Protein AF-A0AAV1DK03-F1 (afdb_monomer)

InterPro domains:
  IPR045272 Receptor-like protein kinase ANXUR1/2-like [PTHR34590] (6-92)

Radius of gyration: 22.68 Å; Cα contacts (8 Å, |Δi|>4): 85; chains: 1; bounding box: 42×41×79 Å

pLDDT: mean 77.18, std 16.94, range [38.06, 96.12]

Solvent-accessible surface area (backbone atoms only — not comparable to full-atom values): 7889 Å² total; per-residue (Å²): 137,79,82,80,79,74,56,81,62,36,26,27,37,29,47,70,93,38,79,77,36,80,71,43,36,70,48,67,73,35,72,64,48,83,93,51,90,77,88,83,91,82,87,81,88,82,81,83,85,84,79,69,91,74,84,85,84,47,80,44,80,50,55,89,40,94,77,61,74,80,85,70,91,76,87,87,88,80,88,73,57,50,100,84,71,47,76,85,72,73,79,79,77,78,80,82,69,84,79,87,70,84,76,76,78,78,76,136

Foldseek 3Di:
DDDPDQPQQFKWKAKPNHTQGGGDHQCVQQVNDPDRDDDDDDDDDDDDPVPAQDDDIDIDIGGPHPPNPPPDPDDDDDDAADPVRDDDTDDHDDDPDPPPDPPPPPDD

Secondary structure (DSSP, 8-state):
----PPPTT-EEEEETTEEEEEEE-HHHHTTS-TT--------------SS-S-----EEEEESSTT-TTS-S-----PPP-TTS----PPPPP--------------

Mean predicted aligned error: 11.68 Å

Organism: NCBI:txid529605

Sequence (108 aa):
MGEREQTRREFSVVINNQIAERKGDVNRWSGGDGGIPVYKDYVVMMEEDGQGTTFDILIGLHSFDDLVFGLLNGLEIFKLSDLENNLAAPSPKPCVGRRIFNFLETGN

Structure (mmCIF, N/CA/C/O backbone):
data_AF-A0AAV1DK03-F1
#
_entry.id   AF-A0AAV1DK03-F1
#
loop_
_atom_site.group_PDB
_atom_site.id
_atom_site.type_symbol
_atom_site.label_atom_id
_atom_site.label_alt_id
_atom_site.label_comp_id
_atom_site.label_asym_id
_atom_site.label_entity_id
_atom_site.label_seq_id
_atom_site.pdbx_PDB_ins_code
_atom_site.Cartn_x
_atom_site.Cartn_y
_atom_site.Cartn_z
_atom_site.occupancy
_atom_site.B_iso_or_equiv
_atom_site.auth_seq_id
_atom_site.auth_comp_id
_atom_site.auth_asym_id
_atom_site.auth_atom_id
_atom_site.pdbx_PDB_model_num
ATOM 1 N N . MET A 1 1 ? 6.683 -24.706 -20.468 1.00 38.06 1 MET A N 1
ATOM 2 C CA . MET A 1 1 ? 6.324 -24.100 -19.170 1.00 38.06 1 MET A CA 1
ATOM 3 C C . MET A 1 1 ? 7.323 -22.978 -18.957 1.00 38.06 1 MET A C 1
ATOM 5 O O . MET A 1 1 ? 8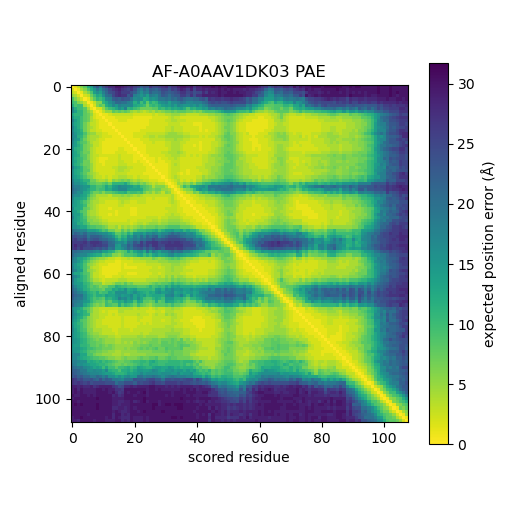.466 -23.270 -18.657 1.00 38.06 1 MET A O 1
ATOM 9 N N . GLY A 1 2 ? 6.967 -21.750 -19.346 1.00 41.66 2 GLY A N 1
ATOM 10 C CA . GLY A 1 2 ? 7.910 -20.628 -19.385 1.00 41.66 2 GLY A CA 1
ATOM 11 C C . GLY A 1 2 ? 8.081 -20.016 -18.003 1.00 41.66 2 GLY A C 1
ATOM 12 O O . GLY A 1 2 ? 7.082 -19.706 -17.347 1.00 41.66 2 GLY A O 1
ATOM 13 N N . GLU A 1 3 ? 9.328 -19.873 -17.568 1.00 49.47 3 GLU A N 1
ATOM 14 C CA . GLU A 1 3 ? 9.686 -19.082 -16.396 1.00 49.47 3 GLU A CA 1
ATOM 15 C C . GLU A 1 3 ? 9.175 -17.654 -16.610 1.00 49.47 3 GLU A C 1
ATOM 17 O O . GLU A 1 3 ? 9.433 -17.018 -17.630 1.00 49.47 3 GLU A O 1
ATOM 22 N N . ARG A 1 4 ? 8.330 -17.183 -15.692 1.00 54.34 4 ARG A N 1
ATOM 23 C CA . ARG A 1 4 ? 7.751 -15.841 -15.763 1.00 54.34 4 ARG A CA 1
ATOM 24 C C . ARG A 1 4 ? 8.802 -14.872 -15.237 1.00 54.34 4 ARG A C 1
ATOM 26 O O . ARG A 1 4 ? 8.842 -14.641 -14.033 1.00 54.34 4 ARG A O 1
ATOM 33 N N . GLU A 1 5 ? 9.642 -14.337 -16.118 1.00 53.72 5 GLU A N 1
ATOM 34 C CA . GLU A 1 5 ? 10.620 -13.312 -15.748 1.00 53.72 5 GLU A CA 1
ATOM 35 C C . GLU A 1 5 ? 9.903 -12.116 -15.108 1.00 53.72 5 GLU A C 1
ATOM 37 O O . GLU A 1 5 ? 9.047 -11.462 -15.712 1.00 53.72 5 GLU A O 1
ATOM 42 N N . GLN A 1 6 ? 10.220 -11.859 -13.842 1.00 54.50 6 GLN A N 1
ATOM 43 C CA . GLN A 1 6 ? 10.015 -10.548 -13.246 1.00 54.50 6 GLN A CA 1
ATOM 44 C C . GLN A 1 6 ? 11.073 -9.622 -13.817 1.00 54.50 6 GLN A C 1
ATOM 46 O O . GLN A 1 6 ? 12.254 -9.971 -13.879 1.00 54.50 6 GLN A O 1
ATOM 51 N N . THR A 1 7 ? 10.661 -8.438 -14.257 1.00 64.88 7 THR A N 1
ATOM 52 C CA . THR A 1 7 ? 11.644 -7.432 -14.641 1.00 64.88 7 THR A CA 1
ATOM 53 C C . THR A 1 7 ? 12.356 -6.924 -13.392 1.00 64.88 7 THR A C 1
ATOM 55 O O . THR A 1 7 ? 11.796 -6.898 -12.299 1.00 64.88 7 THR A O 1
ATOM 58 N N . ARG A 1 8 ? 13.589 -6.447 -13.568 1.00 67.44 8 ARG A N 1
ATOM 59 C CA . ARG A 1 8 ? 14.458 -5.874 -12.525 1.00 67.44 8 ARG A CA 1
ATOM 60 C C . ARG A 1 8 ? 13.819 -4.755 -11.670 1.00 67.44 8 ARG A C 1
ATOM 62 O O . ARG A 1 8 ? 14.412 -4.292 -10.707 1.00 67.44 8 ARG A O 1
ATOM 69 N N . ARG A 1 9 ? 12.649 -4.256 -12.071 1.00 77.00 9 ARG A N 1
ATOM 70 C CA . ARG A 1 9 ? 11.951 -3.101 -11.490 1.00 77.00 9 ARG A CA 1
ATOM 71 C C . ARG A 1 9 ? 10.564 -3.454 -10.949 1.00 77.00 9 ARG A C 1
ATOM 73 O O . ARG A 1 9 ? 9.850 -2.559 -10.507 1.00 77.00 9 ARG A O 1
ATOM 80 N N . GLU A 1 10 ? 10.180 -4.729 -11.020 1.00 87.12 10 GLU A N 1
ATOM 81 C CA . GLU A 1 10 ? 8.911 -5.214 -10.491 1.00 87.12 10 GLU A CA 1
ATOM 82 C C . GLU A 1 10 ? 8.984 -5.398 -8.971 1.00 87.12 10 GLU A C 1
ATOM 84 O O . GLU A 1 10 ? 9.917 -6.005 -8.446 1.00 87.12 10 GLU A O 1
ATOM 89 N N . PHE A 1 11 ? 7.961 -4.921 -8.269 1.00 89.62 11 PHE A N 1
ATOM 90 C CA . PHE A 1 11 ? 7.774 -5.135 -6.838 1.00 89.62 11 PHE A CA 1
ATOM 91 C C . PHE A 1 11 ? 6.331 -5.552 -6.533 1.00 89.62 11 PHE A C 1
ATOM 93 O O . PHE A 1 11 ? 5.414 -5.364 -7.334 1.00 89.62 11 PHE A O 1
ATOM 100 N N . SER A 1 12 ? 6.117 -6.141 -5.365 1.00 92.56 12 SER A N 1
ATOM 101 C CA . SER A 1 12 ? 4.799 -6.459 -4.824 1.00 92.56 12 SER A CA 1
ATOM 102 C C . SER A 1 12 ? 4.447 -5.511 -3.682 1.00 92.56 12 SER A C 1
ATOM 104 O O . SER A 1 12 ? 5.311 -5.153 -2.881 1.00 92.56 12 SER A O 1
ATOM 106 N N . VAL A 1 13 ? 3.168 -5.149 -3.589 1.00 94.00 13 VAL A N 1
ATOM 107 C CA . VAL A 1 13 ? 2.590 -4.423 -2.452 1.00 94.00 13 VAL A CA 1
ATOM 108 C C . VAL A 1 13 ? 1.805 -5.418 -1.615 1.00 94.00 13 VAL A C 1
ATOM 110 O O . VAL A 1 13 ? 0.922 -6.113 -2.124 1.00 94.00 13 VAL A O 1
ATOM 113 N N . VAL A 1 14 ? 2.127 -5.486 -0.330 1.00 94.75 14 VAL A N 1
ATOM 114 C CA . VAL A 1 14 ? 1.460 -6.339 0.650 1.00 94.75 14 VAL A CA 1
ATOM 115 C C . VAL A 1 14 ? 0.865 -5.444 1.726 1.00 94.75 14 VAL A C 1
ATOM 117 O O . VAL A 1 14 ? 1.571 -4.611 2.285 1.00 94.75 14 VAL A O 1
ATOM 120 N N . ILE A 1 15 ? -0.424 -5.606 2.016 1.00 94.62 15 ILE A N 1
ATOM 121 C CA . ILE A 1 15 ? -1.112 -4.885 3.087 1.00 94.62 15 ILE A CA 1
ATOM 122 C C . ILE A 1 15 ? -1.783 -5.910 3.998 1.00 94.62 15 ILE A C 1
ATOM 124 O O . ILE A 1 15 ? -2.498 -6.786 3.517 1.00 94.62 15 ILE A O 1
ATOM 128 N N . ASN A 1 16 ? -1.511 -5.846 5.302 1.00 91.94 16 ASN A N 1
ATOM 129 C CA . ASN A 1 16 ? -1.995 -6.803 6.306 1.00 91.94 16 ASN A CA 1
ATOM 130 C C . ASN A 1 16 ? -1.785 -8.265 5.895 1.00 91.94 16 ASN A C 1
ATOM 132 O O . ASN A 1 16 ? -2.684 -9.101 5.970 1.00 91.94 16 ASN A O 1
ATOM 136 N N . ASN A 1 17 ? -0.566 -8.563 5.442 1.00 91.38 17 ASN A N 1
ATOM 137 C CA . ASN A 1 17 ? -0.159 -9.896 5.005 1.00 91.38 17 ASN A CA 1
ATOM 138 C C . ASN A 1 17 ? -0.940 -10.433 3.781 1.00 91.38 17 ASN A C 1
ATOM 140 O O . ASN A 1 17 ? -0.841 -11.617 3.458 1.00 91.38 17 ASN A O 1
ATOM 144 N N . GLN A 1 18 ? -1.690 -9.573 3.080 1.00 93.00 18 GLN A N 1
ATOM 145 C CA . GLN A 1 18 ? -2.385 -9.877 1.829 1.00 93.00 18 GLN A CA 1
ATOM 146 C C . GLN A 1 18 ? -1.732 -9.134 0.663 1.00 93.00 18 GLN A C 1
ATOM 148 O O . GLN A 1 18 ? -1.364 -7.967 0.776 1.00 93.00 18 GLN A O 1
ATOM 153 N N . ILE A 1 19 ? -1.578 -9.805 -0.480 1.00 94.38 19 ILE A N 1
ATOM 154 C CA . ILE A 1 19 ? -0.964 -9.196 -1.664 1.00 94.38 19 ILE A CA 1
ATOM 155 C C . ILE A 1 19 ? -1.990 -8.287 -2.346 1.00 94.38 19 ILE A C 1
ATOM 157 O O . ILE A 1 19 ? -2.937 -8.783 -2.957 1.00 94.38 19 ILE A O 1
ATOM 161 N N . ALA A 1 20 ? -1.768 -6.978 -2.271 1.00 95.62 20 ALA A N 1
ATOM 162 C CA . ALA A 1 20 ? -2.585 -5.960 -2.922 1.00 95.62 20 ALA A CA 1
ATOM 163 C C . ALA A 1 20 ? -2.166 -5.733 -4.387 1.00 95.62 20 ALA A C 1
ATOM 165 O O . ALA A 1 20 ? -3.012 -5.521 -5.250 1.00 95.62 20 ALA A O 1
ATOM 166 N N . GLU A 1 21 ? -0.868 -5.840 -4.688 1.00 95.00 21 GLU A N 1
AT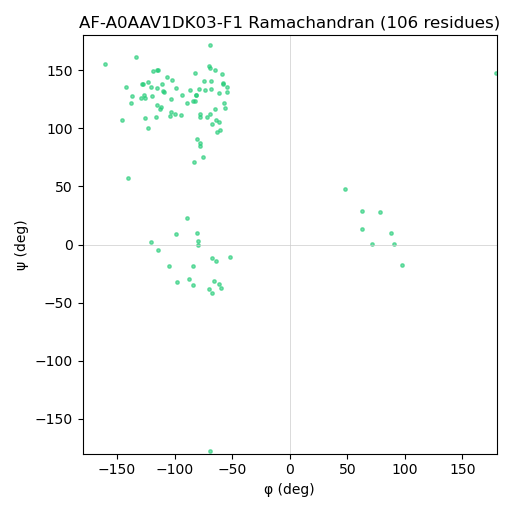OM 167 C CA . GLU A 1 21 ? -0.315 -5.724 -6.044 1.00 95.00 21 GLU A CA 1
ATOM 168 C C . GLU A 1 21 ? 0.832 -6.725 -6.221 1.00 95.00 21 GLU A C 1
ATOM 170 O O . GLU A 1 21 ? 1.681 -6.866 -5.342 1.00 95.00 21 GLU A O 1
ATOM 175 N N . ARG A 1 22 ? 0.866 -7.437 -7.353 1.00 92.19 22 ARG A N 1
ATOM 176 C CA . ARG A 1 22 ? 1.852 -8.505 -7.613 1.00 92.19 22 ARG A CA 1
ATOM 177 C C . ARG A 1 22 ? 3.031 -8.040 -8.459 1.00 92.19 22 ARG A C 1
ATOM 179 O O . ARG A 1 22 ? 4.115 -8.604 -8.330 1.00 92.19 22 ARG A O 1
ATOM 186 N N . LYS A 1 23 ? 2.805 -7.099 -9.378 1.00 90.06 23 LYS A N 1
ATOM 187 C CA . LYS A 1 23 ? 3.781 -6.698 -10.406 1.00 90.06 23 LYS A CA 1
ATOM 188 C C . LYS A 1 23 ? 3.750 -5.185 -10.612 1.00 90.06 23 LYS A C 1
ATOM 190 O O . LYS A 1 23 ? 3.500 -4.702 -11.717 1.00 90.06 23 LYS A O 1
ATOM 195 N N . GLY A 1 24 ? 3.972 -4.442 -9.535 1.00 90.00 24 GLY A N 1
ATOM 196 C CA . GLY A 1 24 ? 4.118 -2.997 -9.601 1.00 90.00 24 GLY A CA 1
ATOM 197 C C . GLY A 1 24 ? 5.408 -2.608 -10.309 1.00 90.00 24 GLY A C 1
ATOM 198 O O . GLY A 1 24 ? 6.455 -3.171 -10.026 1.00 90.00 24 GLY A O 1
ATOM 199 N N . ASP A 1 25 ? 5.331 -1.660 -11.237 1.00 88.56 25 ASP A N 1
ATOM 200 C CA . ASP A 1 25 ? 6.476 -1.092 -11.950 1.00 88.56 25 ASP A CA 1
ATOM 201 C C . ASP A 1 25 ? 6.151 0.380 -12.202 1.00 88.56 25 ASP A C 1
ATOM 203 O O . ASP A 1 25 ? 5.283 0.708 -13.017 1.00 88.56 25 ASP A O 1
ATOM 207 N N . VAL A 1 26 ? 6.826 1.265 -11.464 1.00 86.62 26 VAL A N 1
ATOM 208 C CA . VAL A 1 26 ? 6.559 2.711 -11.497 1.00 86.62 26 VAL A CA 1
ATOM 209 C C . VAL A 1 26 ? 6.752 3.273 -12.904 1.00 86.62 26 VAL A C 1
ATOM 211 O O . VAL A 1 26 ? 5.951 4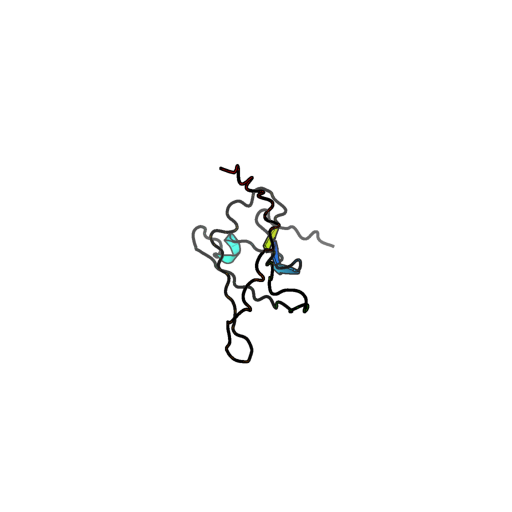.096 -13.337 1.00 86.62 26 VAL A O 1
ATOM 214 N N . ASN A 1 27 ? 7.750 2.783 -13.648 1.00 84.44 27 ASN A N 1
ATOM 215 C CA . ASN A 1 27 ? 8.031 3.257 -15.001 1.00 84.44 27 ASN A CA 1
ATOM 216 C C . ASN A 1 27 ? 6.941 2.828 -15.982 1.00 84.44 27 ASN A C 1
ATOM 218 O O . ASN A 1 27 ? 6.555 3.585 -16.864 1.00 84.44 27 ASN A O 1
ATOM 222 N N . ARG A 1 28 ? 6.410 1.610 -15.837 1.00 87.81 28 ARG A N 1
ATOM 223 C CA . ARG A 1 28 ? 5.262 1.187 -16.650 1.00 87.81 28 ARG A CA 1
ATOM 224 C C . ARG A 1 28 ? 4.005 1.966 -16.296 1.00 87.81 28 ARG A C 1
ATOM 226 O O . ARG A 1 28 ? 3.269 2.353 -17.198 1.00 87.81 28 ARG A O 1
ATOM 233 N N . TRP A 1 29 ? 3.752 2.209 -15.012 1.00 89.25 29 TRP A N 1
ATOM 234 C CA . TRP A 1 29 ? 2.587 2.987 -14.598 1.00 89.25 29 TRP A CA 1
ATOM 235 C C . TRP A 1 29 ? 2.647 4.445 -15.053 1.00 89.25 29 TRP A C 1
ATOM 237 O O . TRP A 1 29 ? 1.601 5.021 -15.335 1.00 89.25 29 TRP A O 1
ATOM 247 N N . SER A 1 30 ? 3.845 5.021 -15.159 1.00 88.00 30 SER A N 1
ATOM 248 C CA . SER A 1 30 ? 4.053 6.392 -15.627 1.00 88.00 30 SER A CA 1
ATOM 249 C C . SER A 1 30 ? 3.997 6.541 -17.154 1.00 88.00 30 SER A 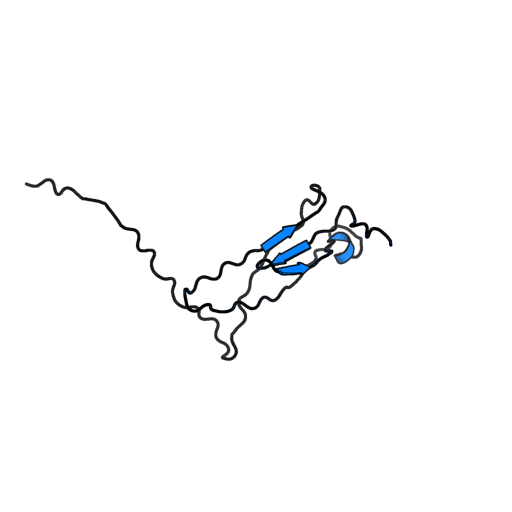C 1
ATOM 251 O O . SER A 1 30 ? 4.139 7.647 -17.662 1.00 88.00 30 SER A O 1
ATOM 253 N N . GLY A 1 31 ? 3.780 5.449 -17.899 1.00 85.69 31 GLY A N 1
ATOM 254 C CA . GLY A 1 31 ? 3.746 5.455 -19.366 1.00 85.69 31 GLY A CA 1
ATOM 255 C C . GLY A 1 31 ? 5.109 5.261 -20.040 1.00 85.6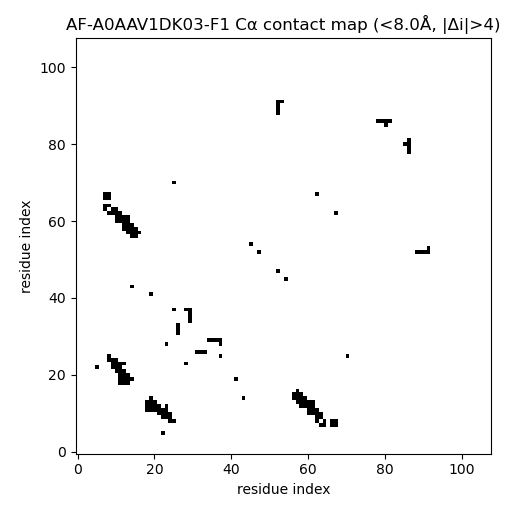9 31 GLY A C 1
ATOM 256 O O . GLY A 1 31 ? 5.205 5.388 -21.255 1.00 85.69 31 GLY A O 1
ATOM 257 N N . GLY A 1 32 ? 6.150 4.911 -19.283 1.00 78.62 32 GLY A N 1
ATOM 258 C CA . GLY A 1 32 ? 7.494 4.613 -19.786 1.00 78.62 32 GLY A CA 1
ATOM 259 C C . GLY A 1 32 ? 8.478 5.777 -19.690 1.00 78.62 32 GLY A C 1
ATOM 260 O O . GLY A 1 32 ? 9.686 5.530 -19.721 1.00 78.62 32 GLY A O 1
ATOM 261 N N . ASP A 1 33 ? 7.969 6.997 -19.512 1.00 72.06 33 ASP A N 1
ATOM 262 C CA . ASP A 1 33 ? 8.765 8.202 -19.305 1.00 72.06 33 ASP A CA 1
ATOM 263 C C . ASP A 1 33 ? 8.943 8.472 -17.805 1.00 72.06 33 ASP A C 1
ATOM 265 O O . ASP A 1 33 ? 7.993 8.473 -17.012 1.00 72.06 33 ASP A O 1
ATOM 269 N N . GLY A 1 34 ? 10.198 8.671 -17.400 1.00 70.81 34 GLY A N 1
ATOM 270 C CA . GLY A 1 34 ? 10.548 8.999 -16.023 1.00 70.81 34 GLY A CA 1
ATOM 271 C C . GLY A 1 34 ? 10.084 10.404 -15.628 1.00 70.81 34 GLY A C 1
ATOM 272 O O . GLY A 1 34 ? 10.001 11.304 -16.459 1.00 70.81 34 GLY A O 1
ATOM 273 N N . GLY A 1 35 ? 9.822 10.608 -14.334 1.00 78.00 35 GLY A N 1
ATOM 274 C CA . GLY A 1 35 ? 9.495 11.926 -13.771 1.00 78.00 35 GLY A CA 1
ATOM 275 C C . GLY A 1 35 ? 8.007 12.286 -13.749 1.00 78.00 35 GLY A C 1
ATOM 276 O O . GLY A 1 35 ? 7.661 13.354 -13.248 1.00 78.00 35 GLY A O 1
ATOM 277 N N . ILE A 1 36 ? 7.123 11.406 -14.228 1.00 88.38 36 ILE A N 1
ATOM 278 C CA . ILE A 1 36 ? 5.670 11.574 -14.098 1.00 88.38 36 ILE A CA 1
ATOM 279 C C . ILE A 1 36 ? 5.212 10.919 -12.781 1.00 88.38 36 ILE A C 1
ATOM 281 O O . ILE A 1 36 ? 5.448 9.722 -12.590 1.0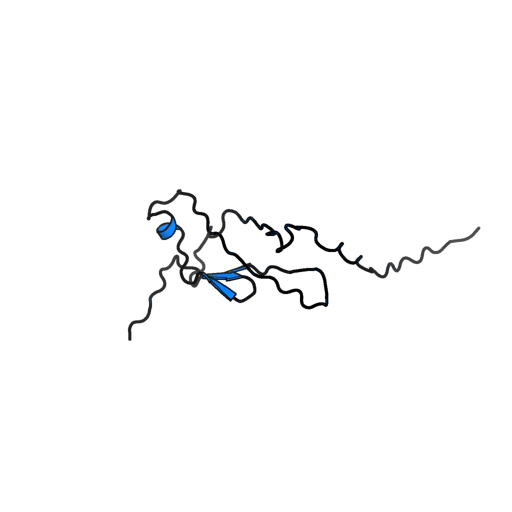0 88.38 36 ILE A O 1
ATOM 285 N N . PRO A 1 37 ? 4.580 11.666 -11.855 1.00 88.88 37 PRO A N 1
ATOM 286 C CA . PRO A 1 37 ? 4.099 11.109 -10.595 1.00 88.88 37 PRO A CA 1
ATOM 287 C C . PRO A 1 37 ? 2.925 10.151 -10.827 1.00 88.88 37 PRO A C 1
ATOM 289 O O . PRO A 1 37 ? 2.036 10.414 -11.636 1.00 88.88 37 PRO A O 1
ATOM 292 N N . VAL A 1 38 ? 2.911 9.047 -10.081 1.00 91.06 38 VAL A N 1
ATOM 293 C CA . VAL A 1 38 ? 1.867 8.017 -10.128 1.00 91.06 38 VAL A CA 1
ATOM 294 C C . VAL A 1 38 ? 1.367 7.755 -8.715 1.00 91.06 38 VAL A C 1
ATOM 296 O O . VAL A 1 38 ? 2.168 7.622 -7.791 1.00 91.06 38 VAL A O 1
ATOM 299 N N . TYR A 1 39 ? 0.050 7.611 -8.580 1.00 93.19 39 TYR A N 1
ATOM 300 C CA . TYR A 1 39 ? -0.626 7.242 -7.338 1.00 93.19 39 TYR A CA 1
ATOM 301 C C . TYR A 1 39 ? -1.381 5.921 -7.518 1.00 93.19 39 TYR A C 1
ATOM 303 O O . TYR A 1 39 ? -1.829 5.591 -8.622 1.00 93.19 39 TYR A O 1
ATOM 311 N N . LYS A 1 40 ? -1.493 5.150 -6.434 1.00 94.75 40 LYS A N 1
ATOM 312 C CA . LYS A 1 40 ? -2.233 3.886 -6.376 1.00 94.75 40 LYS A CA 1
ATOM 313 C C . LYS A 1 40 ? -3.009 3.821 -5.068 1.00 94.75 40 LYS A C 1
ATOM 315 O O . LYS A 1 40 ? -2.396 3.850 -4.005 1.00 94.75 40 LYS A O 1
ATOM 320 N N . ASP A 1 41 ? -4.324 3.671 -5.180 1.00 96.12 41 ASP A N 1
ATOM 321 C CA . ASP A 1 41 ? -5.221 3.565 -4.035 1.00 96.12 41 ASP A CA 1
ATOM 322 C C . ASP A 1 41 ? -5.558 2.101 -3.756 1.00 96.12 41 ASP A C 1
ATOM 324 O O . ASP A 1 41 ? -5.889 1.335 -4.666 1.00 96.12 41 ASP A O 1
ATOM 328 N N . TYR A 1 42 ? -5.500 1.723 -2.482 1.00 95.44 42 TYR A N 1
ATOM 329 C CA . TYR A 1 42 ? -5.854 0.391 -2.004 1.00 95.44 42 TYR A CA 1
ATOM 330 C C . TYR A 1 42 ? -6.873 0.520 -0.874 1.00 95.44 42 TYR A C 1
ATOM 332 O O . TYR A 1 42 ? -6.735 1.375 -0.001 1.00 95.44 42 TYR A O 1
ATOM 340 N N . VAL A 1 43 ? -7.886 -0.346 -0.878 1.00 93.50 43 VAL A N 1
ATOM 341 C CA . VAL A 1 43 ? -8.910 -0.404 0.173 1.00 93.50 43 VAL A CA 1
ATOM 342 C C . VAL A 1 43 ? -8.706 -1.677 0.979 1.00 93.50 43 VAL A C 1
ATOM 344 O O . VAL A 1 43 ? -8.571 -2.759 0.410 1.00 93.50 43 VAL A O 1
ATOM 347 N N . VAL A 1 44 ? -8.695 -1.545 2.304 1.00 89.81 44 VAL A N 1
ATOM 348 C CA . VAL A 1 44 ? -8.545 -2.665 3.235 1.00 89.81 44 VAL A CA 1
ATOM 349 C C . VAL A 1 44 ? -9.688 -2.634 4.231 1.00 89.81 44 VAL A C 1
ATOM 351 O O . VAL A 1 44 ? -9.946 -1.609 4.859 1.00 89.81 44 VAL A O 1
ATOM 354 N N . MET A 1 45 ? -10.361 -3.772 4.375 1.00 87.62 45 MET A N 1
ATOM 355 C CA . MET A 1 45 ? -11.358 -3.972 5.417 1.00 87.62 45 MET A CA 1
ATOM 356 C C . MET A 1 45 ? -10.645 -4.394 6.698 1.00 87.62 45 MET A C 1
ATOM 358 O O . MET A 1 45 ? -9.900 -5.373 6.702 1.00 87.62 45 MET A O 1
ATOM 362 N N . MET A 1 46 ? -10.865 -3.639 7.769 1.00 81.88 46 MET A N 1
ATOM 363 C CA . MET A 1 46 ? -10.363 -3.952 9.104 1.00 81.88 46 MET A CA 1
ATOM 364 C C . MET A 1 46 ? -11.524 -4.515 9.916 1.00 81.88 46 MET A C 1
ATOM 366 O O . MET A 1 46 ? -12.498 -3.804 10.161 1.00 81.88 46 MET A O 1
ATOM 370 N N . GLU A 1 47 ? -11.450 -5.788 10.293 1.00 74.06 47 GLU A N 1
ATOM 371 C CA . GLU A 1 47 ? -12.454 -6.410 11.157 1.00 74.06 47 GLU A CA 1
ATOM 372 C C . GLU A 1 47 ? -12.089 -6.176 12.625 1.00 74.06 47 GLU A C 1
ATOM 374 O O . GLU A 1 47 ? -10.940 -6.355 13.027 1.00 74.06 47 GLU A O 1
ATOM 379 N N . GLU A 1 48 ? -13.066 -5.754 13.427 1.00 68.25 48 GLU A N 1
ATOM 380 C CA . GLU A 1 48 ? -12.898 -5.581 14.868 1.00 68.25 48 GLU A CA 1
ATOM 381 C C . GLU A 1 48 ? -12.962 -6.958 15.545 1.00 68.25 48 GLU A C 1
ATOM 383 O O . GLU A 1 48 ? -14.009 -7.602 15.575 1.00 68.25 48 GLU A O 1
ATOM 388 N N . ASP A 1 49 ? -11.842 -7.426 16.097 1.00 60.69 49 ASP A N 1
ATOM 389 C CA . ASP A 1 49 ? -11.738 -8.742 16.749 1.00 60.69 49 ASP A CA 1
ATOM 390 C C . ASP A 1 49 ? -12.276 -8.760 18.197 1.00 60.69 49 ASP A C 1
ATOM 392 O O . ASP A 1 49 ? -12.098 -9.725 18.946 1.00 60.69 49 ASP A O 1
ATOM 396 N N . GLY A 1 50 ? -12.949 -7.683 18.608 1.00 55.69 50 GLY A N 1
ATOM 397 C CA . GLY A 1 50 ? -13.557 -7.531 19.925 1.00 55.69 50 GLY A CA 1
ATOM 398 C C . GLY A 1 50 ? -12.570 -7.345 21.085 1.00 55.69 50 GLY A C 1
ATOM 399 O O . GLY A 1 50 ? -13.028 -7.212 22.222 1.00 55.69 50 GLY A O 1
ATOM 400 N N . GLN A 1 51 ? -11.244 -7.312 20.859 1.00 55.56 51 GLN A N 1
ATOM 401 C CA . GLN A 1 51 ? -10.251 -7.210 21.945 1.00 55.56 51 GLN A CA 1
ATOM 402 C C . GLN A 1 51 ? -9.583 -5.843 22.115 1.00 55.56 51 GLN A C 1
ATOM 404 O O . GLN A 1 51 ? -9.094 -5.527 23.210 1.00 55.56 51 GLN A O 1
ATOM 409 N N . GLY A 1 52 ? -9.612 -4.960 21.127 1.00 55.62 52 GLY A N 1
ATOM 410 C CA . GLY A 1 52 ? -8.943 -3.678 21.290 1.00 55.62 52 GLY A CA 1
ATOM 411 C C . GLY A 1 52 ? -9.037 -2.791 20.072 1.00 55.62 52 GLY A C 1
ATOM 412 O O . GLY A 1 52 ? -9.059 -3.241 18.941 1.00 55.62 52 GLY A O 1
ATOM 413 N N . THR A 1 53 ? -9.081 -1.496 20.342 1.00 60.91 53 THR A N 1
ATOM 414 C CA . THR A 1 53 ? -9.438 -0.422 19.413 1.00 60.91 53 THR A CA 1
ATOM 415 C C . THR A 1 53 ? -8.226 0.112 18.647 1.00 60.91 53 THR A C 1
ATOM 417 O O . THR A 1 53 ? -8.210 1.260 18.204 1.00 60.91 53 THR A O 1
ATOM 420 N N . THR A 1 54 ? -7.181 -0.709 18.540 1.00 62.78 54 THR A N 1
ATOM 421 C CA . THR A 1 54 ? -5.913 -0.398 17.882 1.00 62.78 54 THR A CA 1
ATOM 422 C C . THR A 1 54 ? -5.749 -1.319 16.686 1.00 62.78 54 THR A C 1
ATOM 424 O O . THR A 1 54 ? -5.533 -2.516 16.853 1.00 62.78 54 THR A O 1
ATOM 427 N N . PHE A 1 55 ? -5.856 -0.742 15.492 1.00 73.06 55 PHE A N 1
ATOM 428 C CA . PHE A 1 55 ? -5.613 -1.435 14.235 1.00 73.06 55 PHE A CA 1
ATOM 429 C C . PHE A 1 55 ? -4.206 -1.093 13.758 1.00 73.06 55 PHE A C 1
ATOM 431 O O . PHE A 1 55 ? -3.938 0.052 13.391 1.00 73.06 55 PHE A O 1
ATOM 438 N N . ASP A 1 56 ? -3.319 -2.083 13.754 1.00 84.06 56 ASP A N 1
ATOM 439 C CA . ASP A 1 56 ? -2.026 -1.951 13.094 1.00 84.06 56 ASP A CA 1
ATOM 440 C C . ASP A 1 56 ? -2.206 -2.204 11.594 1.00 84.06 56 ASP A C 1
ATOM 442 O O . ASP A 1 56 ? -2.787 -3.211 11.181 1.00 84.06 56 ASP A O 1
ATOM 446 N N . ILE A 1 57 ? -1.706 -1.282 10.769 1.00 88.94 57 ILE A N 1
ATOM 447 C CA . ILE A 1 57 ? -1.672 -1.442 9.313 1.00 88.94 57 ILE A CA 1
ATOM 448 C C . ILE A 1 57 ? -0.244 -1.787 8.911 1.00 88.94 57 ILE A C 1
ATOM 450 O O . ILE A 1 57 ? 0.660 -0.956 8.996 1.00 88.94 57 ILE A O 1
ATOM 454 N N . LEU A 1 58 ? -0.042 -3.023 8.465 1.00 91.62 58 LEU A N 1
ATOM 455 C CA . LEU A 1 58 ? 1.254 -3.516 8.013 1.00 91.62 58 LEU A CA 1
ATOM 456 C C . LEU A 1 58 ? 1.347 -3.345 6.499 1.00 91.62 58 LEU A C 1
ATOM 458 O O . LEU A 1 58 ? 0.645 -4.037 5.765 1.00 91.62 58 LEU A O 1
ATOM 462 N N . ILE A 1 59 ? 2.216 -2.445 6.034 1.00 93.50 59 ILE A N 1
ATOM 463 C CA . ILE A 1 59 ? 2.469 -2.209 4.606 1.00 93.50 59 ILE A CA 1
ATOM 464 C C . ILE A 1 59 ? 3.883 -2.683 4.270 1.00 93.50 59 ILE A C 1
ATOM 466 O O . ILE A 1 59 ? 4.864 -2.173 4.808 1.00 93.50 59 ILE A O 1
ATOM 470 N N . GLY A 1 60 ? 3.977 -3.662 3.375 1.00 92.00 60 GLY A N 1
ATOM 471 C CA . GLY A 1 60 ? 5.224 -4.225 2.871 1.00 92.00 60 GLY A CA 1
ATOM 472 C C . GLY A 1 60 ? 5.396 -3.956 1.380 1.00 92.00 60 GLY A C 1
ATOM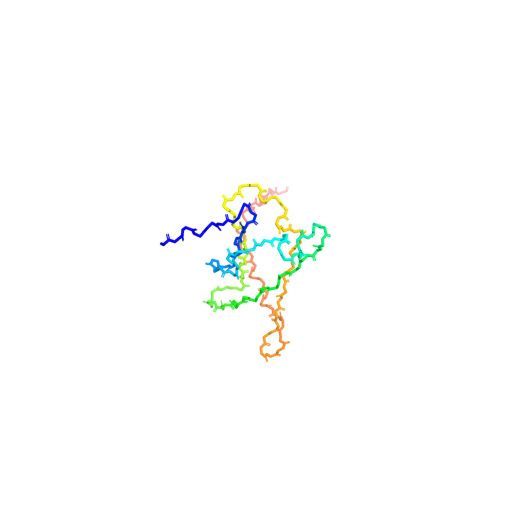 473 O O . GLY A 1 60 ? 4.472 -4.156 0.591 1.00 92.00 60 GLY A O 1
ATOM 474 N N . LEU A 1 61 ? 6.598 -3.534 0.991 1.00 90.81 61 LEU A N 1
ATOM 475 C CA . LEU A 1 61 ? 7.026 -3.452 -0.403 1.00 90.81 61 LEU A CA 1
ATOM 476 C C . LEU A 1 61 ? 8.132 -4.483 -0.612 1.00 90.81 61 LEU A C 1
ATOM 478 O O . LEU A 1 61 ? 9.184 -4.398 0.017 1.00 90.81 61 LEU A O 1
ATOM 482 N N . HIS A 1 62 ? 7.883 -5.467 -1.471 1.00 88.31 62 HIS A N 1
ATOM 483 C CA . HIS A 1 62 ? 8.817 -6.562 -1.720 1.00 88.31 62 HIS A CA 1
ATOM 484 C C . HIS A 1 62 ? 9.309 -6.516 -3.159 1.00 88.31 62 HIS A C 1
ATOM 486 O O . HIS A 1 62 ? 8.513 -6.632 -4.086 1.00 88.31 62 HIS A O 1
ATOM 492 N N . SER A 1 63 ? 10.616 -6.384 -3.344 1.00 85.69 63 SER A N 1
ATOM 493 C CA . SER A 1 63 ? 11.273 -6.503 -4.644 1.00 85.69 63 SER A CA 1
ATOM 494 C C . SER A 1 63 ? 12.196 -7.718 -4.640 1.00 85.69 63 SER A C 1
ATOM 496 O O . SER A 1 63 ? 12.726 -8.091 -3.596 1.00 85.69 63 SER A O 1
ATOM 498 N N . PHE A 1 64 ? 12.377 -8.331 -5.808 1.00 77.12 64 PHE A N 1
ATOM 499 C CA . PHE A 1 64 ? 13.363 -9.396 -6.012 1.00 77.12 64 PHE A CA 1
ATOM 500 C C . PHE A 1 64 ? 14.763 -8.854 -6.306 1.00 77.12 64 PHE A C 1
ATOM 502 O O . PHE A 1 64 ? 15.739 -9.588 -6.173 1.00 77.12 64 PHE A O 1
ATOM 509 N N . ASP A 1 65 ? 14.860 -7.587 -6.708 1.00 74.12 65 ASP A N 1
ATOM 510 C CA . ASP A 1 65 ? 16.128 -6.880 -6.855 1.00 74.12 65 ASP A CA 1
ATOM 511 C C . ASP A 1 65 ? 16.249 -5.803 -5.770 1.00 74.12 65 ASP A C 1
ATOM 513 O O . ASP A 1 65 ? 15.336 -4.997 -5.568 1.00 74.12 65 ASP A O 1
ATOM 517 N N . ASP A 1 66 ? 17.396 -5.765 -5.102 1.00 64.81 66 ASP A N 1
ATOM 518 C CA . ASP A 1 66 ? 17.748 -4.767 -4.091 1.00 64.81 66 ASP A CA 1
ATOM 519 C C . ASP A 1 66 ? 17.928 -3.355 -4.690 1.00 64.81 66 ASP A C 1
ATOM 521 O O . ASP A 1 66 ? 18.009 -2.367 -3.962 1.00 64.81 66 ASP A O 1
ATOM 525 N N . LEU A 1 67 ? 17.980 -3.227 -6.023 1.00 60.56 67 LEU A N 1
ATOM 526 C CA . LEU A 1 67 ? 18.162 -1.955 -6.737 1.00 60.56 67 LEU A CA 1
ATOM 527 C C . LEU A 1 67 ? 16.907 -1.098 -6.882 1.00 60.56 67 LEU A C 1
ATOM 529 O O . LEU A 1 67 ? 16.963 -0.044 -7.525 1.00 60.56 67 LEU A O 1
ATOM 533 N N . VAL A 1 68 ? 15.776 -1.512 -6.318 1.00 61.16 68 VAL A N 1
ATOM 534 C CA . VAL A 1 68 ? 14.539 -0.743 -6.440 1.00 61.16 68 VAL A CA 1
ATOM 535 C C . VAL A 1 68 ? 14.503 0.375 -5.393 1.00 61.16 68 VAL A C 1
ATOM 537 O O . VAL A 1 68 ? 13.768 0.351 -4.410 1.00 61.16 68 VAL A O 1
ATOM 540 N N . PHE A 1 69 ? 15.347 1.381 -5.611 1.00 59.25 69 PHE A N 1
ATOM 541 C CA . PHE A 1 69 ? 15.339 2.632 -4.862 1.00 59.25 69 PHE A CA 1
ATOM 542 C C . PHE A 1 69 ? 14.147 3.503 -5.291 1.00 59.25 69 PHE A C 1
ATOM 544 O O . PHE A 1 69 ? 13.837 3.598 -6.477 1.00 59.25 69 PHE A O 1
ATOM 551 N N . GLY A 1 70 ? 13.500 4.178 -4.335 1.00 64.69 70 GLY A N 1
ATOM 552 C CA . GLY A 1 70 ? 12.471 5.186 -4.633 1.00 64.69 70 GLY A CA 1
ATOM 553 C C . GLY A 1 70 ? 11.086 4.639 -5.001 1.00 64.69 70 GLY A C 1
ATOM 554 O O . GLY A 1 70 ? 10.350 5.297 -5.729 1.00 64.69 70 GLY A O 1
ATOM 555 N N . LEU A 1 71 ? 10.711 3.451 -4.508 1.00 75.25 71 LEU A N 1
ATOM 556 C CA . LEU A 1 71 ? 9.372 2.879 -4.733 1.00 75.25 71 LEU A CA 1
ATOM 557 C C . LEU A 1 71 ? 8.229 3.714 -4.167 1.00 75.25 71 LEU A C 1
ATOM 559 O O . LEU A 1 71 ? 7.133 3.724 -4.724 1.00 75.25 71 LEU A O 1
ATOM 563 N N . LEU A 1 72 ? 8.481 4.375 -3.041 1.00 87.44 72 LEU A N 1
ATOM 564 C CA . LEU A 1 72 ? 7.479 5.119 -2.302 1.00 87.44 72 LEU A CA 1
ATOM 565 C C . LEU A 1 72 ? 7.971 6.545 -2.092 1.00 87.44 72 LEU A C 1
ATOM 567 O O . LEU A 1 72 ? 8.893 6.784 -1.316 1.00 87.44 72 LEU A O 1
ATOM 571 N N . ASN A 1 73 ? 7.340 7.481 -2.794 1.00 89.50 73 ASN A N 1
ATOM 572 C CA . ASN A 1 73 ? 7.616 8.909 -2.641 1.00 89.50 73 ASN A CA 1
ATOM 573 C C . ASN A 1 73 ? 6.762 9.543 -1.534 1.00 89.50 73 ASN A C 1
ATOM 575 O O . ASN A 1 73 ? 7.191 10.497 -0.893 1.00 89.50 73 ASN A O 1
ATOM 579 N N . GLY A 1 74 ? 5.560 9.009 -1.302 1.00 91.44 74 GLY A N 1
ATOM 580 C CA . GLY A 1 74 ? 4.625 9.471 -0.282 1.00 91.44 74 GLY A CA 1
ATOM 581 C C . GLY A 1 74 ? 3.590 8.396 0.040 1.00 91.44 74 GLY A C 1
ATOM 582 O O . GLY A 1 74 ? 3.335 7.518 -0.784 1.00 91.44 74 GLY A O 1
ATOM 583 N N . LEU A 1 75 ? 3.027 8.458 1.245 1.00 94.06 75 LEU A N 1
ATOM 584 C CA . LEU A 1 75 ? 2.004 7.541 1.739 1.00 94.06 75 LEU A CA 1
ATOM 585 C C . LEU A 1 75 ? 0.932 8.345 2.470 1.00 94.06 75 LEU A C 1
ATOM 587 O O . LEU A 1 75 ? 1.243 9.098 3.391 1.00 94.06 75 LEU A O 1
ATOM 591 N N . GLU A 1 76 ? -0.320 8.140 2.082 1.00 95.69 76 GLU A N 1
ATOM 592 C CA . GLU A 1 76 ? -1.491 8.720 2.731 1.00 95.69 76 GLU A CA 1
ATOM 593 C C . GLU A 1 76 ? -2.429 7.587 3.152 1.00 95.69 76 GLU A C 1
ATOM 595 O O . GLU A 1 76 ? -2.584 6.598 2.435 1.00 95.69 76 GLU A O 1
ATOM 600 N N . ILE A 1 77 ? -3.024 7.704 4.340 1.00 93.38 77 ILE A N 1
ATOM 601 C CA . ILE A 1 77 ? -3.952 6.712 4.889 1.00 93.38 77 ILE A CA 1
ATOM 602 C C . ILE A 1 77 ? -5.213 7.449 5.324 1.00 93.38 77 ILE A C 1
ATOM 604 O O 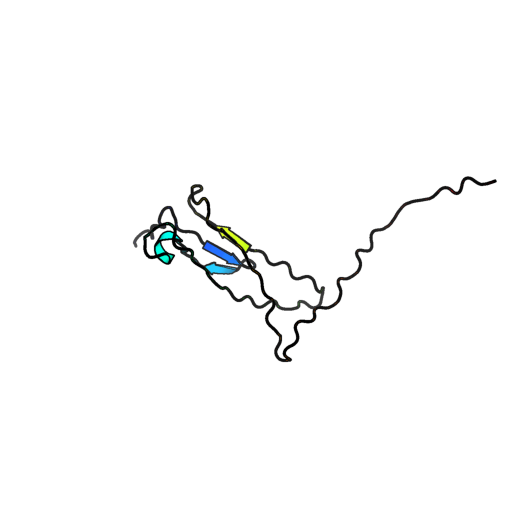. ILE A 1 77 ? -5.149 8.381 6.128 1.00 93.38 77 ILE A O 1
ATOM 608 N N . PHE A 1 78 ? -6.360 6.998 4.821 1.00 93.31 78 PHE A N 1
ATOM 609 C CA . PHE A 1 78 ? -7.664 7.579 5.120 1.00 93.31 78 PHE A CA 1
ATOM 610 C C . PHE A 1 78 ? -8.578 6.541 5.766 1.00 93.31 78 PHE A C 1
ATOM 612 O O . PHE A 1 78 ? -8.675 5.405 5.301 1.00 93.31 78 PHE A O 1
ATOM 619 N N . LYS A 1 79 ? -9.288 6.944 6.825 1.00 90.56 79 LYS A N 1
ATOM 620 C CA . LYS A 1 79 ? -10.416 6.173 7.351 1.00 90.56 79 LYS A CA 1
ATOM 621 C C . LYS A 1 79 ? -11.650 6.496 6.512 1.00 90.56 79 LYS A C 1
ATOM 623 O O . LYS A 1 79 ? -12.028 7.662 6.408 1.00 90.56 79 LYS A O 1
ATOM 628 N N . LEU A 1 80 ? -12.270 5.469 5.938 1.00 92.00 80 LEU A N 1
ATOM 629 C CA . LEU A 1 80 ? -13.587 5.587 5.315 1.00 92.00 80 LEU A CA 1
ATOM 630 C C . LEU 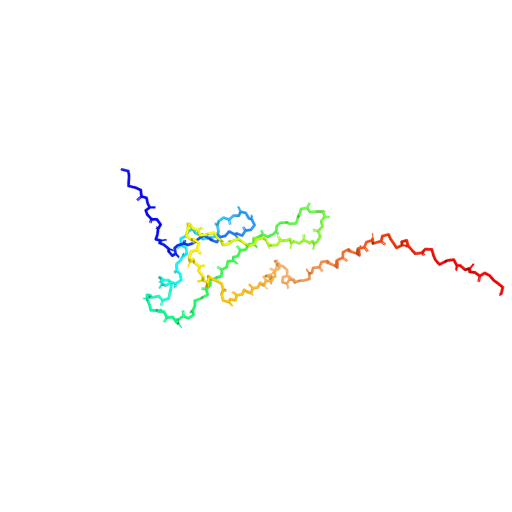A 1 80 ? -14.669 5.502 6.392 1.00 92.00 80 LEU A C 1
ATOM 632 O O . LEU A 1 80 ? -14.482 4.840 7.416 1.00 92.00 80 LEU A O 1
ATOM 636 N N . SER A 1 81 ? -15.780 6.203 6.175 1.00 91.50 81 SER A N 1
ATOM 637 C CA . SER A 1 81 ? -16.908 6.150 7.098 1.00 91.50 81 SER A CA 1
ATOM 638 C C . SER A 1 81 ? -17.525 4.758 7.124 1.00 91.50 81 SER A C 1
ATOM 640 O O . SER A 1 81 ? -17.527 4.048 6.116 1.00 91.50 81 SER A O 1
ATOM 642 N N . ASP A 1 82 ? -18.085 4.388 8.269 1.00 88.19 82 ASP A N 1
ATOM 643 C CA . ASP A 1 82 ? -18.961 3.224 8.344 1.00 88.19 82 ASP A CA 1
ATOM 644 C C . ASP A 1 82 ? -20.295 3.469 7.606 1.00 88.19 82 ASP A C 1
ATOM 646 O O . ASP A 1 82 ? -20.528 4.518 6.992 1.00 88.19 82 ASP A O 1
ATOM 650 N N . LEU A 1 83 ? -21.188 2.477 7.662 1.00 90.56 83 LEU A N 1
ATOM 651 C CA . LEU A 1 83 ? -22.514 2.534 7.039 1.00 90.56 83 LEU A CA 1
ATOM 652 C C . LEU A 1 83 ? -23.427 3.617 7.646 1.00 90.56 83 LEU A C 1
ATOM 654 O O . LEU A 1 83 ? -24.439 3.962 7.038 1.00 90.56 83 LEU A O 1
ATOM 658 N N . GLU A 1 84 ? -23.075 4.166 8.811 1.00 93.50 84 GLU A N 1
ATOM 659 C CA . GLU A 1 84 ? -23.798 5.240 9.502 1.00 93.50 84 GLU A CA 1
ATOM 660 C C . GLU A 1 84 ? -23.172 6.626 9.248 1.00 93.50 84 GLU A C 1
ATOM 662 O O . GLU A 1 84 ? -23.586 7.618 9.848 1.00 93.50 84 GLU A O 1
ATOM 667 N N . ASN A 1 85 ? -22.212 6.722 8.318 1.00 93.56 85 ASN A N 1
ATOM 668 C CA . ASN A 1 85 ? -21.433 7.927 8.012 1.00 93.56 85 ASN A CA 1
ATOM 669 C C . ASN A 1 85 ? -20.570 8.426 9.185 1.00 93.56 85 ASN A C 1
ATOM 671 O O . ASN A 1 85 ? -20.280 9.621 9.290 1.00 93.56 85 ASN A O 1
ATOM 675 N N . ASN A 1 86 ? -20.137 7.529 10.069 1.00 90.00 86 ASN A N 1
ATOM 676 C CA . ASN A 1 86 ? -19.340 7.871 11.235 1.00 90.00 86 ASN A CA 1
ATOM 677 C C . ASN A 1 86 ? -17.848 7.548 11.024 1.00 90.00 86 ASN A C 1
ATOM 679 O O . ASN A 1 86 ? -17.461 6.549 10.417 1.00 90.00 86 ASN A O 1
ATOM 683 N N . LEU A 1 87 ? -16.990 8.436 11.536 1.00 90.81 87 LEU A N 1
ATOM 684 C CA . LEU A 1 87 ? -15.528 8.302 11.538 1.00 90.81 87 LEU A CA 1
ATOM 685 C C . LEU A 1 87 ? -14.950 8.161 12.949 1.00 90.81 87 LEU A C 1
ATOM 687 O O . LEU A 1 87 ? -13.746 7.928 13.094 1.00 90.81 87 LEU A O 1
ATOM 691 N N . ALA A 1 88 ? -15.772 8.271 13.993 1.00 86.88 88 ALA A N 1
ATOM 692 C CA . ALA A 1 88 ? -15.325 8.159 15.371 1.00 86.88 88 ALA A CA 1
ATOM 693 C C . ALA A 1 88 ? -14.656 6.800 15.615 1.00 86.88 88 ALA A C 1
ATOM 695 O O . ALA A 1 88 ? -15.081 5.761 15.109 1.00 86.88 88 ALA A O 1
ATOM 696 N N . ALA A 1 89 ? -13.559 6.823 16.362 1.00 80.94 89 ALA A N 1
ATOM 697 C CA . ALA A 1 89 ? -12.937 5.638 16.928 1.00 80.94 89 ALA A CA 1
ATOM 698 C C . ALA A 1 89 ? -13.053 5.734 18.455 1.00 80.94 89 ALA A C 1
ATOM 700 O O . ALA A 1 89 ? -13.065 6.851 18.989 1.00 80.94 89 ALA A O 1
ATOM 701 N N . PRO A 1 90 ? -13.128 4.606 19.175 1.00 78.38 90 PRO A N 1
ATOM 702 C CA . PRO A 1 90 ? -13.089 4.639 20.628 1.00 78.38 90 PRO A CA 1
ATOM 703 C C . PRO A 1 90 ? -11.795 5.286 21.124 1.00 78.38 90 PRO A C 1
ATOM 705 O O . PRO A 1 90 ? -10.732 5.133 20.516 1.00 78.38 90 PRO A O 1
ATOM 708 N N . SER A 1 91 ? -11.868 5.995 22.251 1.00 76.69 91 SER A N 1
ATOM 709 C CA . SER A 1 91 ? -10.678 6.588 22.856 1.00 76.69 91 SER A CA 1
ATOM 710 C C . SER A 1 91 ? -9.637 5.503 23.175 1.00 76.69 91 SER A C 1
ATOM 712 O O . SER A 1 91 ? -10.013 4.438 23.676 1.00 76.69 91 SER A O 1
ATOM 714 N N . PRO A 1 92 ? -8.336 5.751 22.922 1.00 72.44 92 PRO A N 1
ATOM 715 C CA . PRO A 1 92 ? -7.286 4.804 23.273 1.00 72.44 92 PRO A CA 1
ATOM 716 C C . PRO A 1 92 ? -7.364 4.437 24.756 1.00 72.44 92 PRO A C 1
ATOM 718 O O . PRO A 1 92 ? -7.520 5.314 25.612 1.00 72.44 92 PRO A O 1
ATOM 721 N N . LYS A 1 93 ? -7.237 3.145 25.078 1.00 73.69 93 LYS A N 1
ATOM 722 C CA . LYS A 1 93 ? -7.130 2.714 26.476 1.00 73.69 93 LYS A CA 1
ATOM 723 C C . LYS A 1 93 ? -5.861 3.343 27.071 1.00 73.69 93 LYS A C 1
ATOM 725 O O . LYS A 1 93 ? -4.801 3.226 26.453 1.00 73.69 93 LYS A O 1
ATOM 730 N N . PRO A 1 94 ? -5.931 3.996 28.246 1.00 74.75 94 PRO A N 1
ATOM 731 C CA . PRO A 1 94 ? -4.747 4.541 28.892 1.00 74.75 94 PRO A CA 1
ATOM 732 C C . PRO A 1 94 ? -3.696 3.447 29.062 1.00 74.75 94 PRO A C 1
ATOM 734 O O . PRO A 1 94 ? -3.996 2.359 29.562 1.00 74.75 94 PRO A O 1
ATOM 737 N N . CYS A 1 95 ? -2.457 3.729 28.674 1.00 67.94 95 CYS A N 1
ATOM 738 C CA . CYS A 1 95 ? -1.342 2.865 29.016 1.00 67.94 95 CYS A CA 1
ATOM 739 C C . CYS A 1 95 ? -1.187 2.868 30.546 1.00 67.94 95 CYS A C 1
ATOM 741 O O . CYS A 1 95 ? -0.762 3.857 31.143 1.00 67.94 95 CYS A O 1
ATOM 743 N N . VAL A 1 96 ? -1.556 1.766 31.209 1.00 66.69 96 VAL A N 1
ATOM 744 C CA . VAL A 1 96 ? -1.318 1.586 32.650 1.00 66.69 96 VAL A CA 1
ATOM 745 C C . VAL A 1 96 ? 0.167 1.284 32.843 1.00 66.69 96 VAL A C 1
ATOM 747 O O . VAL A 1 96 ? 0.587 0.149 33.056 1.00 66.69 96 VAL A O 1
ATOM 750 N N . GLY A 1 97 ? 0.997 2.318 32.730 1.00 55.09 97 GLY A N 1
ATOM 751 C CA . GLY A 1 97 ? 2.360 2.263 33.226 1.00 55.09 97 GLY A CA 1
ATOM 752 C C . GLY A 1 97 ? 2.304 2.129 34.744 1.00 55.09 97 GLY A C 1
ATOM 753 O O . GLY A 1 97 ? 1.822 3.032 35.428 1.00 55.09 97 GLY A O 1
ATOM 754 N N . ARG A 1 98 ? 2.797 1.012 35.297 1.00 50.84 98 ARG A N 1
ATOM 755 C CA . ARG A 1 98 ? 3.114 0.939 36.730 1.00 50.84 98 ARG A CA 1
ATOM 756 C C . ARG A 1 98 ? 4.176 1.997 37.024 1.00 50.84 98 ARG A C 1
ATOM 758 O O . ARG A 1 98 ? 5.361 1.785 36.787 1.00 50.84 98 ARG A O 1
ATOM 765 N N . ARG A 1 99 ? 3.748 3.150 37.531 1.00 46.00 99 ARG A N 1
ATOM 766 C CA . ARG A 1 99 ? 4.636 4.212 37.996 1.00 46.00 99 ARG A CA 1
ATOM 767 C C . ARG A 1 99 ? 5.175 3.826 39.376 1.00 46.00 99 ARG A C 1
ATOM 769 O O . ARG A 1 99 ? 4.614 4.216 40.391 1.00 46.00 99 ARG A O 1
ATOM 776 N N . ILE A 1 100 ? 6.253 3.044 39.417 1.00 54.12 100 ILE A N 1
ATOM 777 C CA . ILE A 1 100 ? 7.088 2.920 40.620 1.00 54.12 100 ILE A CA 1
ATOM 778 C C . ILE A 1 100 ? 7.988 4.153 40.716 1.00 54.12 100 ILE A C 1
ATOM 780 O O . ILE A 1 100 ? 9.115 4.159 40.240 1.00 54.12 100 ILE A O 1
ATOM 784 N N . PHE A 1 101 ? 7.478 5.209 41.341 1.00 52.94 101 PHE A N 1
ATOM 785 C CA . PHE A 1 101 ? 8.335 6.186 42.004 1.00 52.94 101 PHE A CA 1
ATOM 786 C C . PHE A 1 101 ? 7.894 6.258 43.462 1.00 52.94 101 PHE A C 1
ATOM 788 O O . PHE A 1 101 ? 6.890 6.889 43.783 1.00 52.94 101 PHE A O 1
ATOM 795 N N . ASN A 1 102 ? 8.646 5.581 44.333 1.00 41.88 102 ASN A N 1
ATOM 796 C CA . ASN A 1 102 ? 8.639 5.883 45.757 1.00 41.88 102 ASN A CA 1
ATOM 797 C C . ASN A 1 102 ? 9.278 7.266 45.900 1.00 41.88 102 ASN A C 1
ATOM 799 O O . ASN A 1 102 ? 10.499 7.388 45.797 1.00 41.88 102 ASN A O 1
ATOM 803 N N . PHE A 1 103 ? 8.480 8.306 46.121 1.00 50.28 103 PHE A N 1
ATOM 804 C CA . PHE A 1 103 ? 9.023 9.461 46.818 1.00 50.28 103 PHE A CA 1
ATOM 805 C C . PHE A 1 103 ? 9.186 9.028 48.271 1.00 50.28 103 PHE A C 1
ATOM 807 O O . PHE A 1 103 ? 8.206 8.772 48.967 1.00 50.28 103 PHE A O 1
ATOM 814 N N . LEU A 1 104 ? 10.437 8.862 48.699 1.00 43.19 104 LEU A N 1
ATOM 815 C CA . LEU A 1 104 ? 10.756 8.933 50.114 1.00 43.19 104 LEU A CA 1
ATOM 816 C C . LEU A 1 104 ? 10.371 10.349 50.545 1.00 43.19 104 LEU A C 1
ATOM 818 O O . LEU A 1 104 ? 11.057 11.308 50.194 1.00 43.19 104 LEU A O 1
ATOM 822 N N . GLU A 1 105 ? 9.265 10.486 51.267 1.00 44.50 105 GLU A N 1
ATOM 823 C CA . GLU A 1 105 ? 9.108 11.614 52.174 1.00 44.50 105 GLU A CA 1
ATOM 824 C C . GLU A 1 105 ? 10.211 11.465 53.227 1.00 44.50 105 GLU A C 1
ATOM 826 O O . GLU A 1 105 ? 10.107 10.680 54.170 1.00 44.50 105 GLU A O 1
ATOM 831 N N . THR A 1 106 ? 11.330 12.161 53.034 1.00 43.12 106 THR A N 1
ATOM 832 C CA . THR A 1 106 ? 12.212 12.460 54.158 1.00 43.12 106 THR A CA 1
ATOM 833 C C . THR A 1 106 ? 11.467 13.453 55.031 1.00 43.12 106 THR A C 1
ATOM 835 O O . THR A 1 106 ? 11.186 14.569 54.597 1.00 43.12 106 THR A O 1
ATOM 838 N N . GLY A 1 107 ? 11.087 12.990 56.217 1.00 51.53 107 GLY A N 1
ATOM 839 C CA . GLY A 1 107 ? 10.370 13.782 57.196 1.00 51.53 107 GLY A CA 1
ATOM 840 C C . GLY A 1 107 ? 11.198 14.897 57.835 1.00 51.53 107 GLY A C 1
ATOM 841 O O . GLY A 1 107 ? 12.425 14.927 57.724 1.00 51.53 107 GLY A O 1
ATOM 842 N N . ASN A 1 108 ? 10.433 15.698 58.584 1.00 41.44 108 ASN A N 1
ATOM 843 C CA . ASN A 1 108 ? 10.772 16.774 59.523 1.00 41.44 108 ASN A CA 1
ATOM 844 C C . ASN A 1 108 ? 11.288 18.091 58.943 1.00 41.44 108 ASN A C 1
ATOM 846 O O . ASN A 1 108 ? 12.453 18.156 58.501 1.00 41.44 108 ASN A O 1
#